Protein AF-T1GL82-F1 (afdb_monomer_lite)

Foldseek 3Di:
DAAAEEEEEQLVDPVNVVVVVVCVVPPDPRYHYHYDYPVNPPPDDPCPVVVNLVRYQYEYEYEQLVDPVNVVVVVVCVVPPDPRYHYDYDHPVNPPD

Secondary structure (DSSP, 8-state):
---EEEEEETTTSHHHHHHHHHHHHS--TTEEEEEE-TT-------GGGHHHHTTSEEEEEEETTTSHHHHHHHHHHHHS--TTEEEEEE-TTT---

Organism: Megaselia scalaris (NCBI:txid36166)

Sequence (97 aa):
MSQKVVLVTGGTGLVGKALEAVIKSEPRNDEVWHFLGSKDGNLCFNESNLNLVKMSQKVVLVTGGTGLVGKALEAVIKSEPRNDEVWHFLGSKDGNL

Radius of gyration: 13.61 Å; chains: 1; bounding box: 29×32×30 Å

pLDDT: mean 72.35, std 13.95, range [41.97, 90.75]

Structure (mmCIF, N/CA/C/O backbone):
data_AF-T1GL82-F1
#
_entry.id   AF-T1GL82-F1
#
loop_
_atom_site.group_PDB
_atom_site.id
_atom_site.type_symbol
_atom_site.label_atom_id
_atom_site.label_alt_id
_atom_site.label_comp_id
_atom_site.label_asym_id
_atom_site.label_entity_id
_atom_site.label_seq_id
_atom_site.pdbx_PDB_ins_code
_atom_site.Cartn_x
_atom_site.Cartn_y
_atom_site.Cartn_z
_atom_site.occupancy
_atom_site.B_iso_or_equiv
_atom_site.auth_seq_id
_atom_site.auth_comp_id
_atom_site.auth_asym_id
_atom_site.auth_atom_id
_atom_site.pdbx_PDB_model_num
ATOM 1 N N . MET A 1 1 ? -16.066 -7.598 16.891 1.00 48.53 1 MET A N 1
ATOM 2 C CA . MET A 1 1 ? -16.183 -6.681 15.738 1.00 48.53 1 MET A CA 1
ATOM 3 C C . MET A 1 1 ? -15.091 -7.043 14.747 1.00 48.53 1 MET A C 1
ATOM 5 O O . MET A 1 1 ? -13.995 -7.343 15.200 1.00 48.53 1 MET A O 1
ATOM 9 N N . SER A 1 2 ? -15.392 -7.098 13.448 1.00 60.69 2 SER A N 1
ATOM 10 C CA . SER A 1 2 ? -14.391 -7.393 12.413 1.00 60.69 2 SER A CA 1
ATOM 11 C C . SER A 1 2 ? -13.517 -6.157 12.226 1.00 60.69 2 SER A C 1
ATOM 13 O O . SER A 1 2 ? -14.015 -5.154 11.726 1.00 60.69 2 SER A O 1
ATOM 15 N N . GLN A 1 3 ? -12.257 -6.204 12.652 1.00 70.25 3 GLN A N 1
ATOM 16 C CA . GLN A 1 3 ? -11.306 -5.142 12.327 1.00 70.25 3 GLN A CA 1
ATOM 17 C C . GLN A 1 3 ? -10.782 -5.342 10.903 1.00 70.25 3 GLN A C 1
ATOM 19 O O . GLN A 1 3 ? -10.687 -6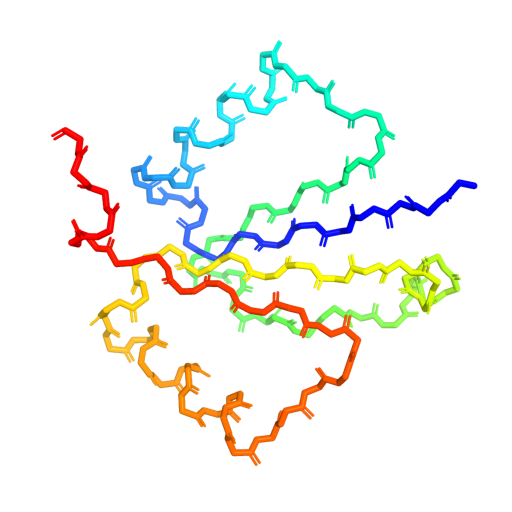.470 10.420 1.00 70.25 3 GLN A O 1
ATOM 24 N N . LYS A 1 4 ? -10.488 -4.249 10.203 1.00 79.81 4 LYS A N 1
ATOM 25 C CA . LYS A 1 4 ? -9.859 -4.273 8.880 1.00 79.81 4 LYS A CA 1
ATOM 26 C C . LYS A 1 4 ? -8.426 -3.800 9.011 1.00 79.81 4 LYS A C 1
ATOM 28 O O . LYS A 1 4 ? -8.162 -2.784 9.648 1.00 79.81 4 LYS A O 1
ATOM 33 N N . VAL A 1 5 ? -7.504 -4.523 8.391 1.00 82.69 5 VAL A N 1
ATOM 34 C CA . VAL A 1 5 ? -6.096 -4.119 8.343 1.00 82.69 5 VAL A CA 1
ATOM 35 C C . VAL A 1 5 ? -5.822 -3.582 6.950 1.00 82.69 5 VAL A C 1
ATOM 37 O O . VAL A 1 5 ? -5.987 -4.311 5.973 1.00 82.69 5 VAL A O 1
ATOM 40 N N . VAL A 1 6 ? -5.429 -2.313 6.865 1.00 82.94 6 VAL A N 1
ATOM 41 C CA . VAL A 1 6 ? -5.142 -1.619 5.611 1.00 82.94 6 VAL A CA 1
ATOM 42 C C . VAL A 1 6 ? -3.645 -1.367 5.499 1.00 82.94 6 VAL A C 1
ATOM 44 O O . VAL A 1 6 ? -3.060 -0.629 6.292 1.00 82.94 6 VAL A O 1
ATOM 47 N N . LEU A 1 7 ? -3.018 -1.975 4.498 1.00 82.38 7 LEU A N 1
ATOM 48 C CA . LEU A 1 7 ? -1.601 -1.807 4.204 1.00 82.38 7 LEU A CA 1
ATOM 49 C C . LEU A 1 7 ? -1.426 -0.867 3.017 1.00 82.38 7 LEU A C 1
ATOM 51 O O . LEU A 1 7 ? -1.974 -1.127 1.955 1.00 82.38 7 LEU A O 1
ATOM 55 N N . VAL A 1 8 ? -0.633 0.189 3.161 1.00 82.12 8 VAL A N 1
ATOM 56 C CA . VAL A 1 8 ? -0.352 1.146 2.086 1.00 82.12 8 VAL A CA 1
ATOM 57 C C . VAL A 1 8 ? 1.112 1.035 1.682 1.00 82.12 8 VAL A C 1
ATOM 59 O O . VAL A 1 8 ? 1.996 1.496 2.404 1.00 82.12 8 VAL A O 1
ATOM 62 N N . THR A 1 9 ? 1.391 0.456 0.515 1.00 80.50 9 THR A N 1
ATOM 63 C CA . THR A 1 9 ? 2.751 0.428 -0.044 1.00 80.50 9 THR A CA 1
ATOM 64 C C . THR A 1 9 ? 3.019 1.706 -0.838 1.00 80.50 9 THR A C 1
ATOM 66 O O . THR A 1 9 ? 2.164 2.144 -1.617 1.00 80.50 9 THR A O 1
ATOM 69 N N . GLY A 1 10 ? 4.202 2.301 -0.663 1.00 73.38 10 GLY A N 1
ATOM 70 C CA . GLY A 1 10 ? 4.502 3.633 -1.202 1.00 73.38 10 GLY A CA 1
ATOM 71 C C . GLY A 1 10 ? 3.978 4.767 -0.313 1.00 73.38 10 GLY A C 1
ATOM 72 O O . GLY A 1 10 ? 3.803 5.890 -0.780 1.00 73.38 10 GLY A O 1
ATOM 73 N N . GLY A 1 11 ? 3.765 4.496 0.979 1.00 71.19 11 GLY A N 1
ATOM 74 C CA . GLY A 1 11 ? 3.247 5.432 1.980 1.00 71.19 11 GLY A CA 1
ATOM 75 C C . GLY A 1 11 ? 4.048 6.734 2.124 1.00 71.19 11 GLY A C 1
ATOM 76 O O . GLY A 1 11 ? 3.524 7.740 2.591 1.00 71.19 11 GLY A O 1
ATOM 77 N N . THR A 1 12 ? 5.310 6.754 1.689 1.00 71.00 12 THR A N 1
ATOM 78 C CA . THR A 1 12 ? 6.153 7.961 1.659 1.00 71.00 12 THR A CA 1
ATOM 79 C C . THR A 1 12 ? 5.916 8.856 0.440 1.00 71.00 12 THR A C 1
ATOM 81 O O . THR A 1 12 ? 6.412 9.978 0.415 1.00 71.00 12 THR A O 1
ATOM 84 N N . GLY A 1 13 ? 5.217 8.365 -0.585 1.00 71.69 13 GLY A N 1
ATOM 85 C CA . GLY A 1 13 ? 4.861 9.137 -1.773 1.00 71.69 13 GLY A CA 1
ATOM 86 C C . GLY A 1 13 ? 3.749 10.149 -1.497 1.00 71.69 13 GLY A C 1
ATOM 87 O O . GLY A 1 13 ? 3.088 10.095 -0.462 1.00 71.69 13 GLY A O 1
ATOM 88 N N . LEU A 1 14 ? 3.512 11.051 -2.455 1.00 79.31 14 LEU A N 1
ATOM 89 C CA . LEU A 1 14 ? 2.508 12.119 -2.347 1.00 79.31 14 LEU A CA 1
ATOM 90 C C . LEU A 1 14 ? 1.132 11.591 -1.902 1.00 79.31 14 LEU A C 1
ATOM 92 O O . LEU A 1 14 ? 0.560 12.085 -0.935 1.00 79.31 14 LEU A O 1
ATOM 96 N N . VAL A 1 15 ? 0.641 10.544 -2.573 1.00 80.50 15 VAL A N 1
ATOM 97 C CA . VAL A 1 15 ? -0.665 9.930 -2.281 1.00 80.50 15 VAL A CA 1
ATOM 98 C C . VAL A 1 15 ? -0.667 9.241 -0.916 1.00 80.50 15 VAL A C 1
ATOM 100 O O . VAL A 1 15 ? -1.603 9.418 -0.143 1.00 80.50 15 VAL A O 1
ATOM 103 N N . GLY A 1 16 ? 0.395 8.499 -0.587 1.00 81.56 16 GLY A N 1
ATOM 104 C CA . GLY A 1 16 ? 0.536 7.840 0.712 1.00 81.56 16 GLY A CA 1
ATOM 105 C C . GLY A 1 16 ? 0.497 8.829 1.880 1.00 81.56 16 GLY A C 1
ATOM 106 O O . GLY A 1 16 ? -0.204 8.593 2.861 1.00 81.56 16 GLY A O 1
ATOM 107 N N . LYS A 1 17 ? 1.170 9.976 1.734 1.00 83.25 17 LYS A N 1
ATOM 108 C CA . LYS A 1 17 ? 1.188 11.054 2.732 1.00 83.25 17 LYS A CA 1
ATOM 109 C C . LYS A 1 17 ? -0.142 11.792 2.850 1.00 83.25 17 LYS A C 1
ATOM 111 O O . LYS A 1 17 ? -0.551 12.108 3.964 1.00 83.25 17 LYS A O 1
ATOM 116 N N . ALA A 1 18 ? -0.823 12.042 1.733 1.00 83.88 18 ALA A N 1
ATOM 117 C CA . ALA A 1 18 ? -2.159 12.632 1.750 1.00 83.88 18 ALA A CA 1
ATOM 118 C C . ALA A 1 18 ? -3.158 11.717 2.478 1.00 83.88 18 ALA A C 1
ATOM 120 O O . ALA A 1 18 ? -3.907 12.174 3.338 1.00 83.88 18 ALA A O 1
ATOM 121 N N . LEU A 1 19 ? -3.110 10.414 2.195 1.00 83.81 19 LEU A N 1
ATOM 122 C CA . LEU A 1 19 ? -3.968 9.427 2.844 1.00 83.81 19 LEU A CA 1
ATOM 123 C C . LEU A 1 19 ? -3.660 9.299 4.342 1.00 83.81 19 LEU A C 1
ATOM 125 O O . LEU A 1 19 ? -4.578 9.272 5.157 1.00 83.81 19 LEU A O 1
ATOM 129 N N . GLU A 1 20 ? -2.378 9.302 4.719 1.00 87.12 20 GLU A N 1
ATOM 130 C CA . GLU A 1 20 ? -1.953 9.336 6.123 1.00 87.12 20 GLU A CA 1
ATOM 131 C C . GLU A 1 20 ? -2.523 10.558 6.863 1.00 87.12 20 GLU A C 1
ATOM 133 O O . GLU A 1 20 ? -2.989 10.427 7.995 1.00 87.12 20 GLU A O 1
ATOM 138 N N . ALA A 1 21 ? -2.516 11.736 6.232 1.00 87.88 21 ALA A N 1
ATOM 139 C CA . ALA A 1 21 ? -3.061 12.956 6.821 1.00 87.88 21 ALA A CA 1
ATOM 140 C C . ALA A 1 21 ? -4.580 12.866 7.047 1.00 87.88 21 ALA A C 1
ATOM 142 O O . ALA A 1 21 ? -5.042 13.199 8.136 1.00 87.88 21 ALA A O 1
ATOM 143 N N . VAL A 1 22 ? -5.333 12.361 6.063 1.00 89.06 22 VAL A N 1
ATOM 144 C CA . VAL A 1 22 ? -6.797 12.204 6.153 1.00 89.06 22 VAL A CA 1
ATOM 145 C C . VAL A 1 22 ? -7.190 11.213 7.248 1.00 89.06 22 VAL A C 1
ATOM 147 O O . VAL A 1 22 ? -8.053 11.508 8.069 1.00 89.06 22 VAL A O 1
ATOM 150 N N . ILE A 1 23 ? -6.526 10.057 7.322 1.00 89.31 23 ILE A N 1
ATOM 151 C CA . ILE A 1 23 ? -6.824 9.048 8.351 1.00 89.31 23 ILE A CA 1
ATOM 152 C C . ILE A 1 23 ? -6.458 9.549 9.753 1.00 89.31 23 ILE A C 1
ATOM 154 O O . ILE A 1 23 ? -7.127 9.214 10.728 1.00 89.31 23 ILE A O 1
ATOM 158 N N . LYS A 1 24 ? -5.424 10.389 9.874 1.00 87.94 24 LYS A N 1
ATOM 159 C CA . LYS A 1 24 ? -5.091 11.048 11.144 1.00 87.94 24 LYS A CA 1
ATOM 160 C C . LYS A 1 24 ? -6.120 12.102 11.553 1.00 87.94 24 LYS A C 1
ATOM 162 O O . LYS A 1 24 ? -6.346 12.258 12.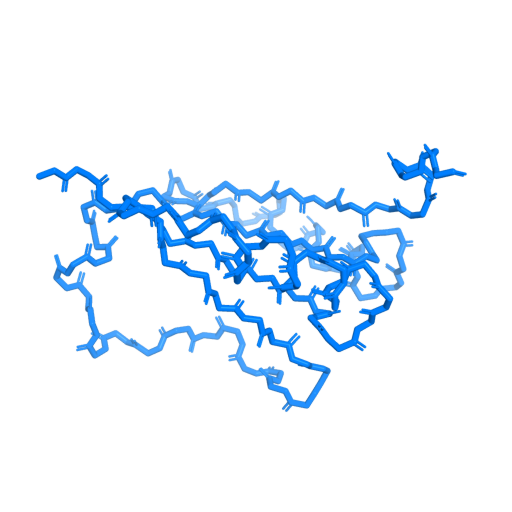750 1.00 87.94 24 LYS A O 1
ATOM 167 N N . SER A 1 25 ? -6.730 12.818 10.605 1.00 90.75 25 SER A N 1
ATOM 168 C CA . SER A 1 25 ? -7.809 13.768 10.910 1.00 90.75 25 SER A CA 1
ATOM 169 C C . SER A 1 25 ? -9.149 13.085 11.182 1.00 90.75 25 SER A C 1
ATOM 171 O O . SER A 1 25 ? -9.934 13.591 11.978 1.00 90.75 25 SER A O 1
ATOM 173 N N . GLU A 1 26 ? -9.400 11.936 10.555 1.00 89.94 26 GLU A N 1
ATOM 174 C CA . GLU A 1 26 ? -10.656 11.187 10.648 1.00 89.94 26 GLU A CA 1
ATOM 175 C C . GLU A 1 26 ? -10.383 9.716 11.001 1.00 89.94 26 GLU A C 1
ATOM 177 O O . GLU A 1 26 ? -10.487 8.829 10.145 1.00 89.94 26 GLU A O 1
ATOM 182 N N . PRO A 1 27 ? -10.003 9.427 12.260 1.00 82.94 27 PRO A N 1
ATOM 183 C CA . PRO A 1 27 ? -9.669 8.072 12.665 1.00 82.94 27 PRO A CA 1
ATOM 184 C C . PRO A 1 27 ? -10.908 7.177 12.631 1.00 82.94 27 PRO A C 1
ATOM 186 O O . PRO A 1 27 ? -11.963 7.511 13.176 1.00 82.94 27 PRO A O 1
ATOM 189 N N . ARG A 1 28 ? -10.764 5.996 12.028 1.00 82.25 28 ARG A N 1
ATOM 190 C CA . ARG A 1 28 ? -11.791 4.951 12.038 1.00 82.25 28 ARG A CA 1
ATOM 191 C C . ARG A 1 28 ? -11.431 3.878 13.055 1.00 82.25 28 ARG A C 1
ATOM 193 O O . ARG A 1 28 ? -10.350 3.306 13.003 1.00 82.25 28 ARG A O 1
ATOM 200 N N . ASN A 1 29 ? -12.340 3.604 13.988 1.00 82.81 29 ASN A N 1
ATOM 201 C CA . ASN A 1 29 ? -12.096 2.675 15.101 1.00 82.81 29 ASN A CA 1
ATOM 202 C C . ASN A 1 29 ? -12.094 1.194 14.677 1.00 82.81 29 ASN A C 1
ATOM 204 O O . ASN A 1 29 ? -11.663 0.322 15.433 1.00 82.81 29 ASN A O 1
ATOM 208 N N . ASP A 1 30 ? -12.608 0.899 13.486 1.00 84.06 30 ASP A N 1
ATOM 209 C CA . ASP A 1 30 ? -12.680 -0.436 12.897 1.00 84.06 30 ASP A CA 1
ATOM 210 C C . ASP A 1 30 ? -11.547 -0.724 11.900 1.00 84.06 30 ASP A C 1
ATOM 212 O O . ASP A 1 30 ? -11.463 -1.840 11.385 1.00 84.06 30 ASP A O 1
ATOM 216 N N . GLU A 1 31 ? -10.651 0.237 11.660 1.00 82.81 31 GLU A N 1
ATOM 217 C CA . GLU A 1 31 ? -9.560 0.118 10.695 1.00 82.81 31 GLU A CA 1
ATOM 218 C C . GLU A 1 31 ? -8.193 0.352 11.350 1.00 82.81 31 GLU A C 1
ATOM 220 O O . GLU A 1 31 ? -7.999 1.268 12.147 1.00 82.81 31 GLU A O 1
ATOM 225 N N . VAL A 1 32 ? -7.209 -0.457 10.963 1.00 83.88 32 VAL A N 1
ATOM 226 C CA . VAL A 1 32 ? -5.808 -0.295 11.358 1.00 83.88 32 VAL A CA 1
ATOM 227 C C . VAL A 1 32 ? -4.982 -0.044 10.104 1.00 83.88 32 VAL A C 1
ATOM 229 O O . VAL A 1 32 ? -4.919 -0.898 9.223 1.00 83.88 32 VAL A O 1
ATOM 232 N N . TRP A 1 33 ? -4.351 1.127 10.025 1.00 84.81 33 TRP A N 1
ATOM 233 C CA . TRP A 1 33 ? -3.620 1.584 8.843 1.00 84.81 33 TRP A CA 1
ATOM 234 C C . TRP A 1 33 ? -2.104 1.493 9.038 1.00 84.81 33 TRP A C 1
ATOM 236 O O . TRP A 1 33 ? -1.551 2.073 9.972 1.00 84.81 33 TRP A O 1
ATOM 246 N N . HIS A 1 34 ? -1.422 0.813 8.117 1.00 83.75 34 HIS A N 1
ATOM 247 C CA . HIS A 1 34 ? 0.033 0.673 8.094 1.00 83.75 34 HIS A CA 1
ATOM 248 C C . HIS A 1 34 ? 0.607 1.263 6.802 1.00 83.75 34 HIS A C 1
ATOM 250 O O . HIS A 1 34 ? 0.368 0.744 5.715 1.00 83.75 34 HIS A O 1
ATOM 256 N N . PHE A 1 35 ? 1.388 2.339 6.913 1.00 81.44 35 PHE A N 1
ATOM 257 C CA . PHE A 1 35 ? 2.032 3.001 5.775 1.00 81.44 35 PHE A CA 1
ATOM 258 C C . PHE A 1 35 ? 3.485 2.543 5.654 1.00 81.44 35 PHE A C 1
ATOM 260 O O . PHE A 1 35 ? 4.280 2.780 6.559 1.00 81.44 35 PHE A O 1
ATOM 267 N N . LEU A 1 36 ? 3.831 1.910 4.532 1.00 78.31 36 LEU A N 1
ATOM 268 C CA . LEU A 1 36 ? 5.164 1.372 4.265 1.00 78.31 36 LEU A CA 1
ATOM 269 C C . LEU A 1 36 ? 5.896 2.190 3.199 1.00 78.31 36 LEU A C 1
ATOM 271 O O . LEU A 1 36 ? 5.353 2.484 2.127 1.00 78.31 36 LEU A O 1
ATOM 275 N N . GLY A 1 37 ? 7.148 2.537 3.474 1.00 68.19 37 GLY A N 1
ATOM 276 C CA . GLY A 1 37 ? 8.071 3.148 2.526 1.00 68.19 37 GLY A CA 1
ATOM 277 C C . GLY A 1 37 ? 8.802 2.120 1.663 1.00 68.19 37 GLY A C 1
ATOM 278 O O . GLY A 1 37 ? 8.783 0.919 1.911 1.00 68.19 37 GLY A O 1
ATOM 279 N N . SER A 1 38 ? 9.520 2.604 0.647 1.00 63.53 38 SER A N 1
ATOM 280 C CA . SER A 1 38 ? 10.322 1.767 -0.262 1.00 63.53 38 SER A CA 1
ATOM 281 C C . SER A 1 38 ? 11.453 0.988 0.425 1.00 63.53 38 SER A C 1
ATOM 283 O O . SER A 1 38 ? 11.961 0.027 -0.146 1.00 63.53 38 SER A O 1
ATOM 285 N N . LYS A 1 39 ? 11.850 1.392 1.639 1.00 61.12 39 LYS A N 1
ATOM 286 C CA . LYS A 1 39 ? 12.861 0.709 2.461 1.00 61.12 39 LYS A CA 1
ATOM 287 C C . LYS A 1 39 ? 12.278 -0.385 3.355 1.00 61.12 39 LYS A C 1
ATOM 289 O O . LYS A 1 39 ? 13.025 -1.261 3.775 1.00 61.12 39 LYS A O 1
ATOM 294 N N . ASP A 1 40 ? 10.966 -0.392 3.572 1.00 62.19 40 ASP A N 1
ATOM 295 C CA . ASP A 1 40 ? 10.268 -1.397 4.382 1.00 62.19 40 ASP A CA 1
ATOM 296 C C . ASP A 1 40 ? 9.975 -2.667 3.561 1.00 62.19 40 ASP A C 1
ATOM 298 O O . ASP A 1 40 ? 8.986 -3.355 3.791 1.00 62.19 40 ASP A O 1
ATOM 302 N N . GLY A 1 41 ? 10.832 -2.963 2.572 1.00 51.16 41 GLY A N 1
ATOM 303 C CA . GLY A 1 41 ? 10.654 -3.914 1.467 1.00 51.16 41 GLY A CA 1
ATOM 304 C C . GLY A 1 41 ? 10.500 -5.391 1.842 1.00 51.16 41 GLY A C 1
ATOM 305 O O . GLY A 1 41 ? 10.643 -6.248 0.976 1.00 51.16 41 GLY A O 1
ATOM 306 N N . ASN A 1 42 ? 10.185 -5.700 3.098 1.00 52.53 42 ASN A N 1
ATOM 307 C CA . ASN A 1 42 ? 9.678 -6.996 3.505 1.00 52.53 42 ASN A CA 1
ATOM 308 C C . ASN A 1 42 ? 8.175 -6.882 3.808 1.00 52.53 42 ASN A C 1
ATOM 310 O O . ASN A 1 42 ? 7.768 -6.587 4.928 1.00 52.53 42 ASN A O 1
ATOM 314 N N . LEU A 1 43 ? 7.348 -7.124 2.787 1.00 54.66 43 LEU A N 1
ATOM 315 C CA . LEU A 1 43 ? 5.882 -7.131 2.892 1.00 54.66 43 LEU A CA 1
ATOM 316 C C . LEU A 1 43 ? 5.336 -8.391 3.596 1.00 54.66 43 LEU A C 1
ATOM 318 O O . LEU A 1 43 ? 4.121 -8.542 3.727 1.00 54.66 43 LEU A O 1
ATOM 322 N N . CYS A 1 44 ? 6.203 -9.303 4.055 1.00 49.12 44 CYS A N 1
ATOM 323 C CA . CYS A 1 44 ? 5.791 -10.419 4.898 1.00 49.12 44 CYS A CA 1
ATOM 324 C C . CYS A 1 44 ? 5.498 -9.914 6.309 1.00 49.12 44 CYS A C 1
ATOM 326 O O . CYS A 1 44 ? 6.400 -9.723 7.126 1.00 49.12 44 CYS A O 1
ATOM 328 N N . PHE A 1 45 ? 4.212 -9.738 6.605 1.00 52.25 45 PHE A N 1
ATOM 329 C CA . PHE A 1 45 ? 3.754 -9.612 7.980 1.00 52.25 45 PHE A CA 1
ATOM 330 C C . PHE A 1 45 ? 4.148 -10.894 8.723 1.00 52.25 45 PHE A C 1
ATOM 332 O O . PHE A 1 45 ? 3.720 -11.987 8.350 1.00 52.25 45 PHE A O 1
ATOM 339 N N . ASN A 1 46 ? 5.009 -10.776 9.733 1.00 43.22 46 ASN A N 1
ATOM 340 C CA . ASN A 1 46 ? 5.346 -11.919 10.566 1.00 43.22 46 ASN A CA 1
ATOM 341 C C . ASN A 1 46 ? 4.096 -12.362 11.345 1.00 43.22 46 ASN A C 1
ATOM 343 O O . ASN A 1 46 ? 3.275 -11.558 11.786 1.00 43.22 46 ASN A O 1
ATOM 347 N N . GLU A 1 47 ? 3.933 -13.672 11.486 1.00 48.38 47 GLU A N 1
ATOM 348 C CA . GLU A 1 47 ? 2.758 -14.332 12.071 1.00 48.38 47 GLU A CA 1
ATOM 349 C C . GLU A 1 47 ? 2.560 -14.041 13.574 1.00 48.38 47 GLU A C 1
ATOM 351 O O . GLU A 1 47 ? 1.690 -14.606 14.231 1.00 48.38 47 GLU A O 1
ATOM 356 N N . SER A 1 48 ? 3.329 -13.123 14.151 1.00 44.91 48 SER A N 1
ATOM 357 C CA . SER A 1 48 ? 3.310 -12.808 15.577 1.00 44.91 48 SER A CA 1
ATOM 358 C C . SER A 1 48 ? 1.980 -12.188 16.049 1.00 44.91 48 SER A C 1
ATOM 360 O O . SER A 1 48 ? 1.684 -12.236 17.237 1.00 44.91 48 SER A O 1
ATOM 362 N N . ASN A 1 49 ? 1.141 -11.678 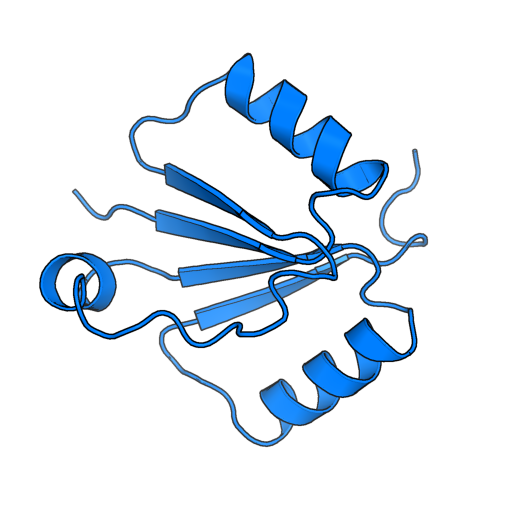15.133 1.00 44.59 49 ASN A N 1
ATOM 363 C CA . ASN A 1 49 ? -0.221 -11.171 15.401 1.00 44.59 49 ASN A CA 1
ATOM 364 C C . ASN A 1 49 ? -1.340 -12.016 14.735 1.00 44.59 49 ASN A C 1
ATOM 366 O O . ASN A 1 49 ? -2.459 -11.538 14.524 1.00 44.59 49 ASN A O 1
ATOM 370 N N . LEU A 1 50 ? -1.060 -13.281 14.389 1.00 46.50 50 LEU A N 1
ATOM 371 C CA . LEU A 1 50 ? -1.894 -14.132 13.519 1.00 46.50 50 LEU A CA 1
ATOM 372 C C . LEU A 1 50 ? -3.339 -14.354 14.005 1.00 46.50 50 LEU A C 1
ATOM 374 O O . LEU A 1 50 ? -4.235 -14.531 13.181 1.00 46.50 50 LEU A O 1
ATOM 378 N N . ASN A 1 51 ? -3.598 -14.304 15.314 1.00 42.25 51 ASN A N 1
ATOM 379 C CA . ASN A 1 51 ? -4.934 -14.589 15.857 1.00 42.25 51 ASN A CA 1
ATOM 380 C C . ASN A 1 51 ? -5.947 -13.450 15.641 1.00 42.25 51 ASN A C 1
ATOM 382 O O . ASN A 1 51 ? -7.132 -13.723 15.473 1.00 42.25 51 ASN A O 1
ATOM 386 N N . LEU A 1 52 ? -5.497 -12.191 15.589 1.00 45.78 52 LEU A N 1
ATOM 387 C CA . LEU A 1 52 ? -6.349 -11.036 15.254 1.00 45.78 52 LEU A CA 1
ATOM 388 C C . LEU A 1 52 ? -6.521 -10.888 13.737 1.00 45.78 52 LEU A C 1
ATOM 390 O O . LEU A 1 52 ? -7.586 -10.518 13.243 1.00 45.78 52 LEU A O 1
ATOM 394 N N . VAL A 1 53 ? -5.468 -11.223 12.994 1.00 49.38 53 VAL A N 1
ATOM 395 C CA . VAL A 1 53 ? -5.395 -11.046 11.544 1.00 49.38 53 VAL A CA 1
ATOM 396 C C . VAL A 1 53 ? -6.177 -12.129 10.784 1.00 49.38 53 VAL A C 1
ATOM 398 O O . VAL A 1 53 ? -6.761 -11.825 9.752 1.00 49.38 53 VAL A O 1
ATOM 401 N N . LYS A 1 54 ? -6.279 -13.365 11.301 1.00 49.59 54 LYS A N 1
ATOM 402 C CA . LYS A 1 54 ? -7.056 -14.456 10.665 1.00 49.59 54 LYS A CA 1
ATOM 403 C C . LYS A 1 54 ? -8.562 -14.189 10.543 1.00 49.59 54 LYS A C 1
ATOM 405 O O . LYS A 1 54 ? -9.208 -14.782 9.689 1.00 49.59 54 LYS A O 1
ATOM 410 N N . MET A 1 55 ? -9.116 -13.335 11.401 1.00 50.75 55 MET A N 1
ATOM 411 C CA . MET A 1 55 ? -10.544 -12.972 11.422 1.00 50.75 55 MET A CA 1
ATOM 412 C C . MET A 1 55 ? -10.826 -11.639 10.709 1.00 50.75 55 MET A C 1
ATOM 414 O O . MET A 1 55 ? -11.968 -11.184 10.694 1.00 50.75 55 MET A O 1
ATOM 418 N N . SER A 1 56 ? -9.788 -10.997 10.168 1.00 60.50 56 SER A N 1
ATOM 419 C CA . SER A 1 56 ? -9.826 -9.625 9.668 1.00 60.50 56 SER A CA 1
ATOM 420 C C . SER A 1 56 ? -9.626 -9.610 8.158 1.00 60.50 56 SER A C 1
ATOM 422 O O . SER A 1 56 ? -8.690 -10.221 7.646 1.00 60.50 56 SER A O 1
ATOM 424 N N . GLN A 1 57 ? -10.481 -8.890 7.432 1.00 66.19 57 GLN A N 1
ATOM 425 C CA . GLN A 1 57 ? -10.277 -8.673 6.001 1.00 66.19 57 GLN A CA 1
ATOM 426 C C . GLN A 1 57 ? -9.029 -7.803 5.810 1.00 66.19 57 GLN A C 1
ATOM 428 O O . GLN A 1 57 ? -8.963 -6.681 6.327 1.00 66.19 57 GLN A O 1
ATOM 433 N N . LYS A 1 58 ? -8.031 -8.325 5.094 1.00 77.25 58 LYS A N 1
ATOM 434 C CA . LYS A 1 58 ? -6.804 -7.589 4.784 1.00 77.25 58 LYS A CA 1
ATOM 435 C C . LYS A 1 58 ? -7.006 -6.826 3.487 1.00 77.25 58 LYS A C 1
ATOM 437 O O . LYS A 1 58 ? -7.342 -7.417 2.465 1.00 77.25 58 LYS A O 1
ATOM 442 N N . VAL A 1 59 ? -6.791 -5.520 3.518 1.00 82.12 59 VAL A N 1
ATOM 443 C CA . VAL A 1 59 ? -6.835 -4.671 2.329 1.00 82.12 59 VAL A CA 1
ATOM 444 C C . VAL A 1 59 ? -5.431 -4.147 2.067 1.00 82.12 59 VAL A C 1
ATOM 446 O O . VAL A 1 59 ? -4.816 -3.550 2.946 1.00 82.12 59 VAL A O 1
ATOM 449 N N . VAL A 1 60 ? -4.913 -4.354 0.860 1.00 82.88 60 VAL A N 1
ATOM 450 C CA . VAL A 1 60 ? -3.597 -3.862 0.446 1.00 82.88 60 VAL A CA 1
ATOM 451 C C . VAL A 1 60 ? -3.775 -2.809 -0.640 1.00 82.88 60 VAL A C 1
ATOM 453 O O . VAL A 1 60 ? -4.245 -3.097 -1.737 1.00 82.88 60 VAL A O 1
ATOM 456 N N . LEU A 1 61 ? -3.399 -1.575 -0.325 1.00 82.88 61 LEU A N 1
ATOM 457 C CA . LEU A 1 61 ? -3.389 -0.422 -1.214 1.00 82.88 61 LEU A CA 1
ATOM 458 C C . LEU A 1 61 ? -1.978 -0.203 -1.758 1.00 82.88 61 LEU A C 1
ATOM 460 O O . LEU A 1 61 ? -1.039 0.109 -1.023 1.00 82.88 61 LEU A O 1
ATOM 464 N N . VAL A 1 62 ? -1.837 -0.309 -3.072 1.00 82.06 62 VAL A N 1
ATOM 465 C CA . VAL A 1 62 ? -0.572 -0.083 -3.767 1.00 82.06 62 VAL A CA 1
ATOM 466 C C . VAL A 1 62 ? -0.623 1.271 -4.452 1.00 82.06 62 VAL A C 1
ATOM 468 O O . VAL A 1 62 ? -1.227 1.416 -5.514 1.00 82.06 62 VAL A O 1
ATOM 471 N N . THR A 1 63 ? 0.016 2.277 -3.851 1.00 78.38 63 THR A N 1
ATOM 472 C CA . THR A 1 63 ? 0.147 3.601 -4.474 1.00 78.38 63 THR A CA 1
ATOM 473 C C . THR A 1 63 ? 1.274 3.569 -5.510 1.00 78.38 63 THR A C 1
ATOM 475 O O . THR A 1 63 ? 2.373 3.092 -5.230 1.00 78.38 63 THR A O 1
ATOM 478 N N . GLY A 1 64 ? 0.997 4.013 -6.740 1.00 73.75 64 GLY A N 1
ATOM 479 C CA . GLY A 1 6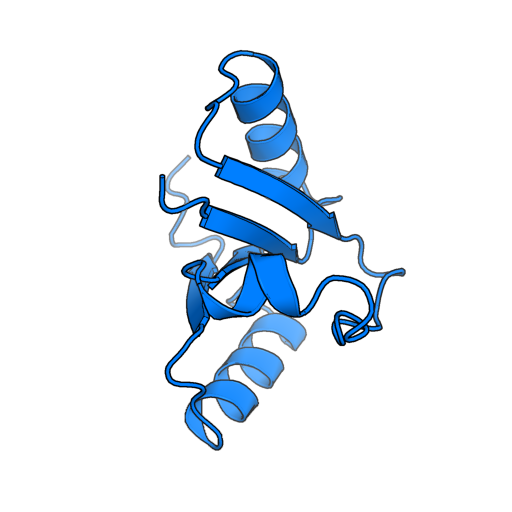4 ? 1.910 3.831 -7.875 1.00 73.75 64 GLY A CA 1
ATOM 480 C C . GLY A 1 64 ? 1.754 2.480 -8.585 1.00 73.75 64 GLY A C 1
ATOM 481 O O . GLY A 1 64 ? 2.717 1.972 -9.159 1.00 73.75 64 GLY A O 1
ATOM 482 N N . GLY A 1 65 ? 0.545 1.906 -8.583 1.00 72.75 65 GLY A N 1
ATOM 483 C CA . GLY A 1 65 ? 0.221 0.608 -9.191 1.00 72.75 65 GLY A CA 1
ATOM 484 C C . GLY A 1 65 ? 0.548 0.485 -10.688 1.00 72.75 65 GLY A C 1
ATOM 485 O O . GLY A 1 65 ? 0.726 -0.617 -11.199 1.00 72.75 65 GLY A O 1
ATOM 486 N N . THR A 1 66 ? 0.690 1.605 -11.401 1.00 74.31 66 THR A N 1
ATOM 487 C CA . THR A 1 66 ? 1.094 1.641 -12.817 1.00 74.31 66 THR A CA 1
ATOM 488 C C . THR A 1 66 ? 2.607 1.610 -13.038 1.00 74.31 66 THR A C 1
ATOM 490 O O . THR A 1 66 ? 3.044 1.421 -14.171 1.00 74.31 66 THR A O 1
ATOM 493 N N . GLY A 1 67 ? 3.410 1.807 -11.990 1.00 71.06 67 GLY A N 1
ATOM 494 C CA . GLY A 1 67 ? 4.867 1.750 -12.065 1.00 71.06 67 GLY A CA 1
ATOM 495 C C . GLY A 1 67 ? 5.399 0.319 -12.172 1.00 71.06 67 GLY A C 1
ATOM 496 O O . GLY A 1 67 ? 4.671 -0.649 -11.960 1.00 71.06 67 GLY A O 1
ATOM 497 N N . LEU A 1 68 ? 6.700 0.187 -12.450 1.00 72.75 68 LEU A N 1
ATOM 498 C CA . LEU A 1 68 ? 7.376 -1.108 -12.616 1.00 72.75 68 LEU A CA 1
ATOM 499 C C . LEU A 1 68 ? 7.128 -2.059 -11.432 1.00 72.75 68 LEU A C 1
ATOM 501 O O . LEU A 1 68 ? 6.762 -3.214 -11.627 1.00 72.75 68 LEU A O 1
ATOM 505 N N . VAL A 1 69 ? 7.273 -1.547 -10.205 1.00 73.38 69 VAL A N 1
ATOM 506 C CA . VAL A 1 69 ? 7.076 -2.325 -8.971 1.00 73.38 69 VAL A CA 1
ATOM 507 C C . VAL A 1 69 ? 5.604 -2.698 -8.775 1.00 73.38 69 VAL A C 1
ATOM 509 O O . VAL A 1 69 ? 5.305 -3.847 -8.465 1.00 73.38 69 VAL A O 1
ATOM 512 N N . GLY A 1 70 ? 4.681 -1.760 -9.013 1.00 77.06 70 GLY A N 1
ATOM 513 C CA . GLY A 1 70 ? 3.241 -2.008 -8.912 1.00 77.06 70 GLY A CA 1
ATOM 514 C C . GLY A 1 70 ? 2.772 -3.098 -9.875 1.00 77.06 70 GLY A C 1
ATOM 515 O O . GLY A 1 70 ? 2.054 -4.006 -9.469 1.00 77.06 70 GLY A O 1
ATOM 516 N N . LYS A 1 71 ? 3.261 -3.069 -11.121 1.00 79.94 71 LYS A N 1
ATOM 517 C CA . LYS A 1 71 ? 2.954 -4.079 -12.141 1.00 79.94 71 LYS A CA 1
ATOM 518 C C . LYS A 1 71 ? 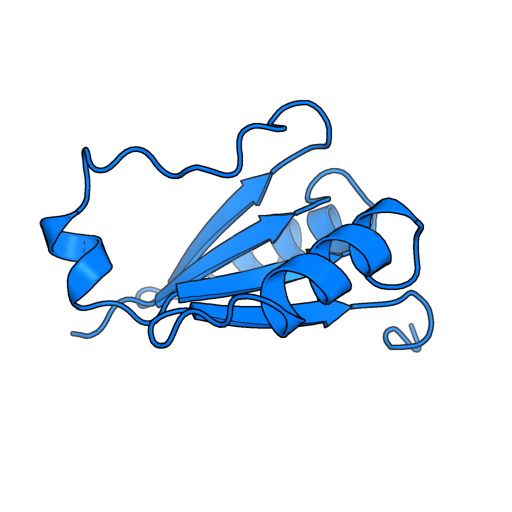3.564 -5.445 -11.855 1.00 79.94 71 LYS A C 1
ATOM 520 O O . LYS A 1 71 ? 2.902 -6.452 -12.093 1.00 79.94 71 LYS A O 1
ATOM 525 N N . ALA A 1 72 ? 4.787 -5.491 -11.331 1.00 78.94 72 ALA A N 1
ATOM 526 C CA . ALA A 1 72 ? 5.399 -6.745 -10.902 1.00 78.94 72 ALA A CA 1
ATOM 527 C C . ALA A 1 72 ? 4.597 -7.390 -9.760 1.00 78.94 72 ALA A C 1
ATOM 529 O O . ALA A 1 72 ? 4.301 -8.581 -9.809 1.00 78.94 72 ALA A O 1
ATOM 530 N N . LEU A 1 73 ? 4.180 -6.591 -8.774 1.00 77.88 73 LEU A N 1
ATOM 531 C CA . LEU A 1 73 ? 3.368 -7.063 -7.655 1.00 77.88 73 LEU A CA 1
ATOM 532 C C . LEU A 1 73 ? 1.974 -7.514 -8.115 1.00 77.88 73 LEU A C 1
ATOM 534 O O . LEU A 1 73 ? 1.520 -8.586 -7.729 1.00 77.88 73 LEU A O 1
ATOM 538 N N . GLU A 1 74 ? 1.331 -6.753 -9.006 1.00 83.62 74 GLU A N 1
ATOM 539 C CA . GLU A 1 74 ? 0.055 -7.131 -9.626 1.00 83.62 74 GLU A CA 1
ATOM 540 C C . GLU A 1 74 ? 0.155 -8.478 -10.357 1.00 83.62 74 GLU A C 1
ATOM 542 O O . GLU A 1 74 ? -0.750 -9.304 -10.250 1.00 83.62 74 GLU A O 1
ATOM 547 N N . ALA A 1 75 ? 1.256 -8.727 -11.074 1.00 83.56 75 ALA A N 1
ATOM 548 C CA . ALA A 1 75 ? 1.476 -9.989 -11.773 1.00 83.56 75 ALA A CA 1
ATOM 549 C C . ALA A 1 75 ? 1.603 -11.177 -10.805 1.00 83.56 75 ALA A C 1
ATOM 551 O O . ALA A 1 75 ? 0.959 -12.199 -11.030 1.00 83.56 75 ALA A O 1
ATOM 552 N N . VAL A 1 76 ? 2.365 -11.023 -9.715 1.00 84.44 76 VAL A N 1
ATOM 553 C CA . VAL A 1 76 ? 2.550 -12.072 -8.693 1.00 84.44 76 VAL A CA 1
ATOM 554 C C . VAL A 1 76 ? 1.231 -12.412 -7.997 1.00 84.44 76 VAL A C 1
ATOM 556 O O . VAL A 1 76 ? 0.884 -13.582 -7.857 1.00 84.44 76 VAL A O 1
ATOM 559 N N . ILE A 1 77 ? 0.453 -11.401 -7.606 1.00 85.44 77 ILE A N 1
ATOM 560 C CA . ILE A 1 77 ? -0.837 -11.622 -6.936 1.00 85.44 77 ILE A CA 1
ATOM 561 C C . ILE A 1 77 ? -1.862 -12.253 -7.884 1.00 85.44 77 ILE A C 1
ATOM 563 O O . ILE A 1 77 ? -2.675 -13.069 -7.460 1.00 85.44 77 ILE A O 1
ATOM 567 N N . LYS A 1 78 ? -1.814 -11.932 -9.183 1.00 83.62 78 LYS A N 1
ATOM 568 C CA . LYS A 1 78 ? -2.652 -12.607 -10.183 1.00 83.62 78 LYS A CA 1
ATOM 569 C C . LYS A 1 78 ? -2.244 -14.060 -10.417 1.00 83.62 78 LYS A C 1
ATOM 571 O O . LYS A 1 78 ? -3.125 -14.870 -10.693 1.00 83.62 78 LYS A O 1
ATOM 576 N N . SER A 1 79 ? -0.954 -14.394 -10.333 1.00 84.56 79 SER A N 1
ATOM 577 C CA . SER A 1 79 ? -0.506 -15.789 -10.433 1.00 84.56 79 SER A CA 1
ATOM 578 C C . SER A 1 79 ? -0.813 -16.599 -9.176 1.00 84.56 79 SER A C 1
ATOM 580 O O . SER A 1 79 ? -1.093 -17.789 -9.279 1.00 84.56 79 SER A O 1
ATOM 582 N N . GLU A 1 80 ? -0.795 -15.960 -8.005 1.00 82.69 80 GLU A N 1
ATOM 583 C CA . GLU A 1 80 ? -0.995 -16.605 -6.706 1.00 82.69 80 GLU A CA 1
ATOM 584 C C . GLU A 1 80 ? -1.996 -15.808 -5.848 1.00 82.69 80 GLU A C 1
ATOM 586 O O . GLU A 1 80 ? -1.603 -15.078 -4.932 1.00 82.69 80 GLU A O 1
ATOM 591 N N . PRO A 1 81 ? -3.308 -15.909 -6.139 1.00 75.69 81 PRO A N 1
ATOM 592 C CA . PRO A 1 81 ? -4.320 -15.162 -5.408 1.00 75.69 81 PRO A CA 1
ATOM 593 C C . PRO A 1 81 ? -4.467 -15.684 -3.976 1.00 75.69 81 PRO A C 1
ATOM 595 O O . PRO A 1 81 ? -4.535 -16.890 -3.728 1.00 75.69 81 PRO A O 1
ATOM 598 N N . ARG A 1 82 ? -4.579 -14.758 -3.024 1.00 76.94 82 ARG A N 1
ATOM 599 C CA . ARG A 1 82 ? -4.867 -15.051 -1.616 1.00 76.94 82 ARG A CA 1
ATOM 600 C C . ARG A 1 82 ? -6.317 -14.700 -1.308 1.00 76.94 82 AR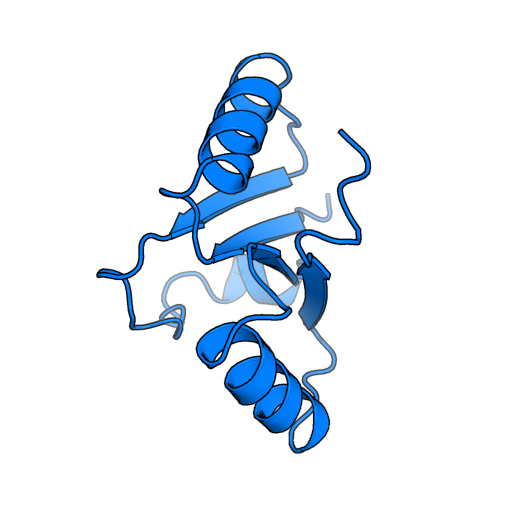G A C 1
ATOM 602 O O . ARG A 1 82 ? -6.750 -13.583 -1.564 1.00 76.94 82 ARG A O 1
ATOM 609 N N . ASN A 1 83 ? -7.073 -15.652 -0.763 1.00 73.19 83 ASN A N 1
ATOM 610 C CA . ASN A 1 83 ? -8.518 -15.495 -0.537 1.00 73.19 83 ASN A CA 1
ATOM 611 C C . ASN A 1 83 ? -8.868 -14.555 0.631 1.00 73.19 83 ASN A C 1
ATOM 613 O O . ASN A 1 83 ? -10.011 -14.123 0.749 1.00 73.19 83 ASN A O 1
ATOM 617 N N . ASP A 1 84 ? -7.909 -14.261 1.507 1.00 75.12 84 ASP A N 1
ATOM 618 C CA . ASP A 1 84 ? -8.065 -13.404 2.686 1.00 75.12 84 ASP A CA 1
ATOM 619 C C . ASP A 1 84 ? -7.583 -11.959 2.462 1.00 75.12 84 ASP A C 1
ATOM 621 O O . ASP A 1 84 ? -7.695 -11.123 3.363 1.00 75.12 84 ASP A O 1
ATOM 625 N N . GLU A 1 85 ? -7.068 -11.651 1.267 1.00 79.19 85 GLU A N 1
ATOM 626 C CA . GLU A 1 85 ? -6.492 -10.354 0.919 1.00 79.19 85 GLU A CA 1
ATOM 627 C C . GLU A 1 85 ? -7.200 -9.722 -0.285 1.00 79.19 85 GLU A C 1
ATOM 629 O O . GLU A 1 85 ? -7.362 -10.329 -1.341 1.00 79.19 85 GLU A O 1
ATOM 634 N N . VAL A 1 86 ? -7.574 -8.452 -0.147 1.00 84.44 86 VAL A N 1
ATOM 635 C CA . VAL A 1 86 ? -8.100 -7.629 -1.238 1.00 84.44 86 VAL A CA 1
ATOM 636 C C . VAL A 1 86 ? -7.032 -6.627 -1.648 1.00 84.44 86 VAL A C 1
ATOM 638 O O . VAL A 1 86 ? -6.620 -5.790 -0.847 1.00 84.44 86 VAL A O 1
ATOM 641 N N . TRP A 1 87 ? -6.591 -6.698 -2.901 1.00 84.50 87 TRP A N 1
ATOM 642 C CA . TRP A 1 87 ? -5.531 -5.848 -3.439 1.00 84.50 87 TRP A CA 1
ATOM 643 C C . TRP A 1 87 ? -6.104 -4.758 -4.349 1.00 84.50 87 TRP A C 1
ATOM 645 O O . TRP A 1 87 ? -6.790 -5.045 -5.329 1.00 84.50 87 TRP A O 1
ATOM 655 N N . HIS A 1 88 ? -5.780 -3.503 -4.050 1.00 85.06 88 HIS A N 1
ATOM 656 C CA . HIS A 1 88 ? -6.157 -2.328 -4.829 1.00 85.06 88 HIS A CA 1
ATOM 657 C C . HIS A 1 88 ? -4.903 -1.617 -5.338 1.00 85.06 88 HIS A C 1
ATOM 659 O O . HIS A 1 88 ? -4.127 -1.053 -4.567 1.00 85.06 88 HIS A O 1
ATOM 665 N N . PHE A 1 89 ? -4.717 -1.621 -6.655 1.00 81.44 89 PHE A N 1
ATOM 666 C CA . PHE A 1 89 ? -3.607 -0.943 -7.315 1.00 81.44 89 PHE A CA 1
ATOM 667 C C . PHE A 1 89 ? -4.065 0.438 -7.778 1.00 81.44 89 PHE A C 1
ATOM 669 O O . PHE A 1 89 ? -4.905 0.540 -8.664 1.00 81.44 89 PHE A O 1
ATOM 676 N N . LEU A 1 90 ? -3.517 1.491 -7.170 1.00 76.88 90 LEU A N 1
ATOM 677 C CA . LEU A 1 90 ? -3.842 2.881 -7.480 1.00 76.88 90 LEU A CA 1
ATOM 678 C C . LEU A 1 90 ? -2.742 3.479 -8.358 1.00 76.88 90 LEU A C 1
ATOM 680 O O . LEU A 1 90 ? -1.609 3.703 -7.917 1.00 76.88 90 LEU A O 1
ATOM 684 N N . GLY A 1 91 ? -3.059 3.715 -9.622 1.00 67.94 91 GLY A N 1
ATOM 685 C CA . GLY A 1 91 ? -2.234 4.423 -10.585 1.00 67.94 91 GLY A CA 1
ATOM 686 C C . GLY A 1 91 ? -2.452 5.932 -10.556 1.00 67.94 91 GLY A C 1
ATOM 687 O O . GLY A 1 91 ? -3.476 6.440 -10.112 1.00 67.94 91 GLY A O 1
ATOM 688 N N . SER A 1 92 ? -1.500 6.672 -11.124 1.00 64.38 92 SER A N 1
ATOM 689 C CA . SER A 1 92 ? -1.626 8.123 -11.326 1.00 64.38 92 SER A CA 1
ATOM 690 C C . SER A 1 92 ? -2.808 8.525 -12.217 1.00 64.38 92 SER A C 1
ATOM 692 O O . SER A 1 92 ? -3.228 9.670 -12.174 1.00 64.38 92 SER A O 1
ATOM 694 N N . LYS A 1 93 ? -3.345 7.594 -13.017 1.00 60.75 93 LYS A N 1
ATOM 695 C CA . LYS A 1 93 ? -4.553 7.798 -13.832 1.00 60.75 93 LYS A CA 1
ATOM 696 C C . LYS A 1 93 ? -5.853 7.581 -13.055 1.00 60.75 93 LYS A C 1
ATOM 698 O O . LYS A 1 93 ? -6.896 8.029 -13.510 1.00 60.75 93 LYS A O 1
ATOM 703 N N . ASP A 1 94 ? -5.779 6.904 -11.911 1.00 62.34 94 ASP A N 1
ATOM 704 C CA . ASP A 1 94 ? -6.929 6.649 -11.039 1.00 62.34 94 ASP A CA 1
ATOM 705 C C . ASP A 1 94 ? -7.166 7.825 -10.079 1.00 62.34 94 ASP A C 1
ATOM 707 O O . ASP A 1 94 ? -8.268 8.015 -9.573 1.00 62.34 94 ASP A O 1
ATOM 711 N N . GLY A 1 95 ? -6.135 8.649 -9.866 1.00 54.09 95 GLY A N 1
ATOM 712 C CA . GLY A 1 95 ? -6.241 9.949 -9.219 1.00 54.09 95 GLY A CA 1
ATOM 713 C C . GLY A 1 95 ? -6.423 11.049 -10.255 1.00 54.09 95 GLY A C 1
ATOM 714 O O . GLY A 1 95 ? -5.455 11.712 -10.613 1.00 54.09 95 GLY A O 1
ATOM 715 N N . ASN A 1 96 ? -7.650 11.269 -10.725 1.00 42.91 96 ASN A N 1
ATOM 716 C CA . ASN A 1 96 ? -7.995 12.588 -11.250 1.00 42.91 96 ASN A CA 1
ATOM 717 C C . ASN A 1 96 ? -8.107 13.533 -10.037 1.00 42.91 96 ASN A C 1
ATOM 719 O O . ASN A 1 96 ? -9.182 13.663 -9.451 1.00 42.91 96 ASN A O 1
ATOM 723 N N . LEU A 1 97 ? -6.955 14.053 -9.597 1.00 41.97 97 LEU A N 1
ATOM 724 C CA . LEU A 1 97 ? -6.812 15.158 -8.643 1.00 41.97 97 LEU A CA 1
ATOM 725 C C . LEU A 1 97 ? -6.900 16.487 -9.393 1.00 41.97 97 LEU A C 1
ATOM 727 O O . LEU A 1 97 ? -6.228 16.597 -10.444 1.00 41.97 97 LEU A O 1
#